Protein AF-A0A919DIA8-F1 (afdb_monomer_lite)

Organism: NCBI:txid2014920

Radius of gyration: 17.23 Å; chains: 1; bounding box: 38×31×48 Å

Secondary structure (DSSP, 8-state):
-PPP---HHHHHT--EE--HHHHHHHHHHHHHH---SSHHHHHHHHHHHHHHHHHHHH-HHHHHHHHHHS-SS---GGGSPPP-TT--HHHHHHHHHTS-HHHHHHHHHHHHTSPPPGGG--S-HHHHHHHHHHHHIIIIIGGGHHHHHHHHHHHHHHHHHHHHHH-TTTTT-S----PEE-

pLDDT: mean 87.2, std 16.84, range [36.25, 98.81]

Foldseek 3Di:
DDDDDDDQVNLVPKAWADDLLLVLVVLVVLLVVLDDPDPVSVVLSVVCNVVLVVVCVVPVLLVLLCVLQQAPVAGLQLSPDDDDHPDDNVRSLVSLQPPAQVSSLVSSCVSPVHHDPPSSPDRRSSVSSSVSSVVSSVPRAVVCPVVLVVVSVVLSVVLVVQCVVPNPVRNPPDDDDSTDID

Structure (mmCIF, N/CA/C/O backbone):
data_AF-A0A919DIA8-F1
#
_entry.id   AF-A0A919DIA8-F1
#
loop_
_atom_site.group_PDB
_atom_site.id
_atom_site.type_symbol
_atom_site.label_atom_id
_atom_site.label_alt_id
_atom_site.label_comp_id
_atom_site.label_asym_id
_atom_site.label_entity_id
_atom_site.label_seq_id
_atom_site.pdbx_PDB_ins_code
_atom_site.Cartn_x
_atom_site.Cartn_y
_atom_site.Cartn_z
_atom_site.occupancy
_atom_site.B_iso_or_equiv
_atom_site.auth_seq_id
_atom_site.auth_comp_id
_atom_site.auth_asym_id
_atom_site.auth_atom_id
_atom_site.pdbx_PDB_model_num
ATOM 1 N N . MET A 1 1 ? 16.734 -7.672 17.223 1.00 48.47 1 MET A N 1
ATOM 2 C CA . MET A 1 1 ? 15.844 -6.527 17.509 1.00 48.47 1 MET A CA 1
ATOM 3 C C . MET A 1 1 ? 16.693 -5.441 18.144 1.00 48.47 1 MET A C 1
ATOM 5 O O . MET A 1 1 ? 17.224 -5.675 19.221 1.00 48.47 1 MET A O 1
ATOM 9 N N . GLY A 1 2 ? 16.925 -4.334 17.435 1.00 57.22 2 GLY A N 1
ATOM 10 C CA . GLY A 1 2 ? 17.602 -3.164 18.001 1.00 57.22 2 GLY A CA 1
ATOM 11 C C . GLY A 1 2 ? 16.665 -2.423 18.954 1.00 57.22 2 GLY A C 1
ATOM 12 O O . GLY A 1 2 ? 15.452 -2.436 18.751 1.00 57.22 2 GLY A O 1
ATOM 13 N N . TRP A 1 3 ? 17.217 -1.819 20.002 1.00 56.34 3 TRP A N 1
ATOM 14 C CA . TRP A 1 3 ? 16.456 -0.982 20.925 1.00 56.34 3 TRP A CA 1
ATOM 15 C C . TRP A 1 3 ? 16.423 0.443 20.375 1.00 56.34 3 TRP A C 1
ATOM 17 O O . TRP A 1 3 ? 17.473 1.042 20.158 1.00 56.34 3 TRP A O 1
ATOM 27 N N . TRP A 1 4 ? 15.224 0.973 20.139 1.00 59.38 4 TRP A N 1
ATOM 28 C CA . TRP A 1 4 ? 15.026 2.368 19.753 1.00 59.38 4 TRP A CA 1
ATOM 29 C C . TRP A 1 4 ? 14.739 3.193 21.004 1.00 59.38 4 TRP A C 1
ATOM 31 O O . TRP A 1 4 ? 13.757 2.940 21.702 1.00 59.38 4 TRP A O 1
ATOM 41 N N . GLN A 1 5 ? 15.594 4.172 21.293 1.00 71.62 5 GLN A N 1
ATOM 42 C CA . GLN A 1 5 ? 15.358 5.141 22.359 1.00 71.62 5 GLN A CA 1
ATOM 43 C C . GLN A 1 5 ? 14.681 6.374 21.758 1.00 71.62 5 GLN A C 1
ATOM 45 O O . GLN A 1 5 ? 15.301 7.129 21.014 1.00 71.62 5 GLN A O 1
ATOM 50 N N . VAL A 1 6 ? 13.401 6.567 22.073 1.00 70.25 6 VAL A N 1
ATOM 51 C CA . VAL A 1 6 ? 12.619 7.736 21.651 1.00 70.25 6 VAL A CA 1
ATOM 52 C C . VAL A 1 6 ? 12.411 8.628 22.872 1.00 70.25 6 VAL A C 1
ATOM 54 O O . VAL A 1 6 ? 12.031 8.134 23.934 1.00 70.25 6 VAL A O 1
ATOM 57 N N . ASN A 1 7 ? 12.711 9.925 22.759 1.00 73.06 7 ASN A N 1
ATOM 58 C CA . ASN A 1 7 ? 12.554 10.845 23.885 1.00 73.06 7 ASN A CA 1
ATOM 59 C C . ASN A 1 7 ? 11.066 11.161 24.145 1.00 73.06 7 ASN A C 1
ATOM 61 O O . ASN A 1 7 ? 10.217 11.036 23.258 1.00 73.06 7 ASN A O 1
ATOM 65 N N . ALA A 1 8 ? 10.756 11.554 25.382 1.00 69.31 8 ALA A N 1
ATOM 66 C CA . ALA A 1 8 ? 9.384 11.811 25.814 1.00 69.31 8 ALA A CA 1
ATOM 67 C C . ALA A 1 8 ? 8.724 12.962 25.041 1.00 69.31 8 ALA A C 1
ATOM 69 O O . ALA A 1 8 ? 7.523 12.900 24.817 1.00 69.31 8 ALA A O 1
ATOM 70 N N . ASP A 1 9 ? 9.491 13.956 24.588 1.00 68.44 9 ASP A N 1
ATOM 71 C CA . ASP A 1 9 ? 8.974 15.103 23.830 1.00 68.44 9 ASP A CA 1
ATOM 72 C C . ASP A 1 9 ? 8.587 14.731 22.392 1.00 68.44 9 ASP A C 1
ATOM 74 O O . ASP A 1 9 ? 7.574 15.194 21.874 1.00 68.44 9 ASP A O 1
ATOM 78 N N . THR A 1 10 ? 9.357 13.841 21.759 1.00 71.31 10 THR A N 1
ATOM 79 C CA . THR A 1 10 ? 9.050 13.257 20.444 1.00 71.31 10 THR A CA 1
ATOM 80 C C . THR A 1 10 ? 7.747 12.491 20.539 1.00 71.31 10 THR A C 1
ATOM 82 O O . THR A 1 10 ? 6.851 12.713 19.734 1.00 71.31 10 THR A O 1
ATOM 85 N N . LEU A 1 11 ? 7.618 11.668 21.582 1.00 67.00 11 LEU A N 1
ATOM 86 C CA . LEU A 1 11 ? 6.381 10.965 21.874 1.00 67.00 11 LEU A CA 1
ATOM 87 C C . LEU A 1 11 ? 5.245 11.948 22.215 1.00 67.00 11 LEU A C 1
ATOM 89 O O . LEU A 1 11 ? 4.148 11.819 21.704 1.00 67.00 11 LEU A O 1
ATOM 93 N N . ALA A 1 12 ? 5.465 12.991 23.013 1.00 65.94 12 ALA A N 1
ATOM 94 C CA . ALA A 1 12 ? 4.426 13.975 23.335 1.00 65.94 12 ALA A CA 1
ATOM 95 C C . ALA A 1 12 ? 3.929 14.757 22.102 1.00 65.94 12 ALA A C 1
ATOM 97 O O . ALA A 1 12 ? 2.777 15.188 22.070 1.00 65.94 12 ALA A O 1
ATOM 98 N N . GLY A 1 13 ? 4.775 14.922 21.081 1.00 67.00 13 GLY A N 1
ATOM 99 C CA . GLY A 1 13 ? 4.412 15.511 19.790 1.00 67.00 13 GLY A CA 1
ATOM 100 C C . GLY A 1 13 ? 3.696 14.552 18.828 1.00 67.00 13 GLY A C 1
ATOM 101 O O . GLY A 1 13 ? 3.159 15.008 17.809 1.00 67.00 13 GLY A O 1
ATOM 102 N N . SER A 1 14 ? 3.677 13.255 19.142 1.00 72.00 14 SER A N 1
ATOM 103 C CA . SER A 1 14 ? 3.082 12.197 18.332 1.00 72.00 14 SER A CA 1
ATOM 104 C C . SER A 1 14 ? 1.564 12.278 18.270 1.00 72.00 14 SER A C 1
ATOM 106 O O . SER A 1 14 ? 0.886 12.666 19.222 1.00 72.00 14 SER A O 1
ATOM 108 N N . ARG A 1 15 ? 1.004 11.865 17.132 1.00 77.06 15 ARG A N 1
ATOM 109 C CA . ARG A 1 15 ? -0.447 11.826 16.904 1.00 77.06 15 ARG A CA 1
ATOM 110 C C . ARG A 1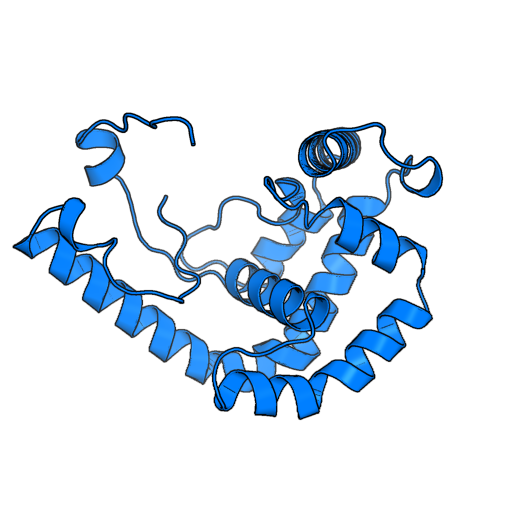 15 ? -0.810 10.554 16.162 1.00 77.06 15 ARG A C 1
ATOM 112 O O . ARG A 1 15 ? -0.075 10.133 15.270 1.00 77.06 15 ARG A O 1
ATOM 119 N N . PHE A 1 16 ? -1.957 9.979 16.501 1.00 81.81 16 PHE A N 1
ATOM 120 C CA . PHE A 1 16 ? -2.557 8.929 15.690 1.00 81.81 16 PHE A CA 1
ATOM 121 C C . PHE A 1 16 ? -3.448 9.569 14.633 1.00 81.81 16 PHE A C 1
ATOM 123 O O . PHE A 1 16 ? -4.321 10.372 14.956 1.00 81.81 16 PHE A O 1
ATOM 130 N N . ILE A 1 17 ? -3.224 9.206 13.374 1.00 88.06 17 ILE A N 1
ATOM 131 C CA . ILE A 1 17 ? -4.004 9.700 12.240 1.00 88.06 17 ILE A CA 1
ATOM 132 C C . ILE A 1 17 ? -4.579 8.527 11.455 1.00 88.06 17 ILE A C 1
ATOM 134 O O . ILE A 1 17 ? -3.931 7.492 11.287 1.00 88.06 17 ILE A O 1
ATOM 138 N N . VAL A 1 18 ? -5.804 8.702 10.968 1.00 92.00 18 VAL A N 1
ATOM 139 C CA . VAL A 1 18 ? -6.440 7.757 10.051 1.00 92.00 18 VAL A CA 1
ATOM 140 C C . VAL A 1 18 ? -6.005 8.107 8.633 1.00 92.00 18 VAL A C 1
ATOM 142 O O . VAL A 1 18 ? -6.191 9.239 8.195 1.00 92.00 18 VAL A O 1
ATOM 145 N N . SER A 1 19 ? -5.429 7.137 7.925 1.00 95.56 19 SER A N 1
ATOM 146 C CA . SER A 1 19 ? -4.947 7.299 6.551 1.00 95.56 19 SER A CA 1
ATOM 147 C C . SER A 1 19 ? -5.616 6.273 5.633 1.00 95.56 19 SER A C 1
ATOM 149 O O . SER A 1 19 ? -5.443 5.065 5.848 1.00 95.56 19 SER A O 1
ATOM 151 N N . PRO A 1 20 ? -6.370 6.719 4.609 1.00 97.19 20 PRO A N 1
ATOM 152 C CA . PRO A 1 20 ? -6.918 5.833 3.587 1.00 97.19 20 PRO A CA 1
ATOM 153 C C . PRO A 1 20 ? -5.842 4.999 2.881 1.00 97.19 20 PRO A C 1
ATOM 155 O O . PRO A 1 20 ? -6.052 3.812 2.624 1.00 97.19 20 PRO A O 1
ATOM 158 N N . LEU A 1 21 ? -4.672 5.581 2.593 1.00 98.12 21 LEU A N 1
ATOM 159 C CA . LEU A 1 21 ? -3.566 4.873 1.953 1.00 98.12 21 LEU A CA 1
ATOM 160 C C . LEU A 1 21 ? -2.947 3.828 2.881 1.00 98.12 21 LEU A C 1
ATOM 162 O O . LEU A 1 21 ? -2.671 2.721 2.426 1.00 98.12 21 LEU A O 1
ATOM 166 N N . ALA A 1 22 ? -2.756 4.138 4.166 1.00 96.62 22 ALA A N 1
ATOM 167 C CA . ALA A 1 22 ? -2.227 3.169 5.126 1.00 96.62 22 ALA A CA 1
ATOM 168 C C . ALA A 1 22 ? -3.161 1.957 5.268 1.00 96.62 22 ALA A C 1
ATOM 170 O O . ALA A 1 22 ? -2.700 0.814 5.242 1.00 96.62 22 ALA A O 1
ATOM 171 N N . GLU A 1 23 ? -4.476 2.192 5.335 1.00 97.19 23 GLU A N 1
ATOM 172 C CA . GLU A 1 23 ? -5.462 1.109 5.347 1.00 97.19 23 GLU A CA 1
ATOM 173 C C . GLU A 1 23 ? -5.435 0.319 4.029 1.00 97.19 23 GLU A C 1
ATOM 175 O O . GLU A 1 23 ? -5.419 -0.913 4.042 1.00 97.19 23 GLU A O 1
ATOM 180 N N . THR A 1 24 ? -5.351 0.998 2.884 1.00 98.50 24 THR A N 1
ATOM 181 C CA . THR A 1 24 ? -5.214 0.355 1.564 1.00 98.50 24 THR A CA 1
ATOM 182 C C . THR A 1 24 ? -3.988 -0.541 1.492 1.00 98.50 24 THR A C 1
ATOM 184 O O . THR A 1 24 ? -4.075 -1.701 1.091 1.00 98.50 24 THR A O 1
ATOM 187 N N . PHE A 1 25 ? -2.845 -0.031 1.933 1.00 97.94 25 PHE A N 1
ATOM 188 C CA . PHE A 1 25 ? -1.587 -0.755 1.925 1.00 97.94 25 PHE A CA 1
ATOM 189 C C . PHE A 1 25 ? -1.626 -1.992 2.835 1.00 97.94 25 PHE A C 1
ATOM 191 O O . PHE A 1 25 ? -1.105 -3.054 2.488 1.00 97.94 25 PHE A O 1
ATOM 198 N N . ALA A 1 26 ? -2.290 -1.905 3.984 1.00 95.56 26 ALA A N 1
ATOM 199 C CA . ALA A 1 26 ? -2.469 -3.061 4.848 1.00 95.56 26 ALA A CA 1
ATOM 200 C C . ALA A 1 26 ? -3.395 -4.130 4.248 1.00 95.56 26 ALA A C 1
ATOM 202 O O . ALA A 1 26 ? -3.106 -5.322 4.368 1.00 95.56 26 ALA A O 1
ATOM 203 N N . ASN A 1 27 ? -4.459 -3.727 3.547 1.00 97.25 27 ASN A N 1
ATOM 204 C CA . ASN A 1 27 ? -5.313 -4.660 2.808 1.00 97.25 27 ASN A CA 1
ATOM 205 C C . ASN A 1 27 ? -4.551 -5.287 1.620 1.00 97.25 27 ASN A C 1
ATOM 207 O O . ASN A 1 27 ? -4.664 -6.493 1.403 1.00 97.25 27 ASN A O 1
ATOM 211 N N . LEU A 1 28 ? -3.675 -4.537 0.933 1.00 97.69 28 LEU A N 1
ATOM 212 C CA . LEU A 1 28 ? -2.733 -5.088 -0.054 1.00 97.69 28 LEU A CA 1
ATOM 213 C C . LEU A 1 28 ? -1.830 -6.165 0.571 1.00 97.69 28 LEU A C 1
ATOM 215 O O . LEU A 1 28 ? -1.672 -7.243 -0.003 1.00 97.69 28 LEU A O 1
ATOM 219 N N . LYS A 1 29 ? -1.264 -5.915 1.760 1.00 96.06 29 LYS A N 1
ATOM 220 C CA . LYS A 1 29 ? -0.457 -6.914 2.483 1.00 96.06 29 LYS A CA 1
ATOM 221 C C . LYS A 1 29 ? -1.255 -8.172 2.814 1.00 96.06 29 LYS A C 1
ATOM 223 O O . LYS A 1 29 ? -0.739 -9.271 2.625 1.00 96.06 29 LYS A O 1
A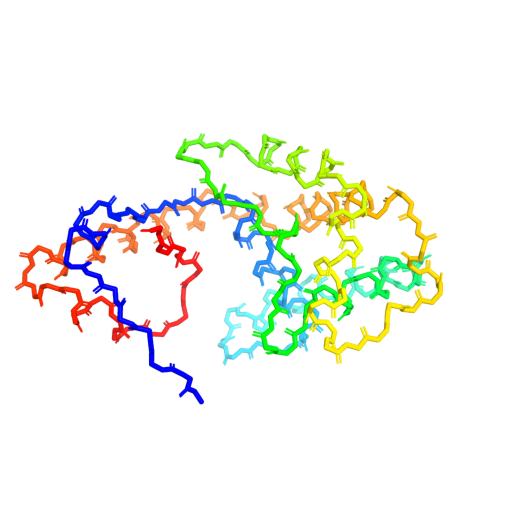TOM 228 N N . LEU A 1 30 ? -2.493 -8.021 3.283 1.00 96.31 30 LEU A N 1
ATOM 229 C CA . LEU A 1 30 ? -3.374 -9.147 3.593 1.00 96.31 30 LEU A CA 1
ATOM 230 C C . LEU A 1 30 ? -3.699 -9.969 2.337 1.00 96.31 30 LEU A C 1
ATOM 232 O O . LEU A 1 30 ? -3.560 -11.192 2.359 1.00 96.31 30 LEU A O 1
ATOM 236 N N . LEU A 1 31 ? -4.051 -9.314 1.225 1.00 97.31 31 LEU A N 1
ATOM 237 C CA . LEU A 1 31 ? -4.270 -9.966 -0.073 1.00 97.31 31 LEU A CA 1
ATOM 238 C C . LEU A 1 31 ? -3.023 -10.708 -0.554 1.00 97.31 31 LEU A C 1
ATOM 240 O O . LEU A 1 31 ? -3.114 -11.827 -1.054 1.00 97.31 31 LEU A O 1
ATOM 244 N N . HIS A 1 32 ? -1.850 -10.096 -0.389 1.00 94.88 32 HIS A N 1
ATOM 245 C CA . HIS A 1 32 ? -0.585 -10.695 -0.793 1.00 94.88 32 HIS A CA 1
ATOM 246 C C . HIS A 1 32 ? -0.206 -11.908 0.067 1.00 94.88 32 HIS A C 1
ATOM 248 O O . HIS A 1 32 ? 0.261 -12.910 -0.471 1.00 94.88 32 HIS A O 1
ATOM 254 N N . ALA A 1 33 ? -0.435 -11.842 1.382 1.00 93.94 33 ALA A N 1
ATOM 255 C CA . ALA A 1 33 ? -0.257 -12.978 2.283 1.00 93.94 33 ALA A CA 1
ATOM 256 C C . ALA A 1 33 ? -1.265 -14.101 1.984 1.00 93.94 33 ALA A C 1
ATOM 258 O O . ALA A 1 33 ? -0.927 -15.280 2.057 1.00 93.94 33 ALA A O 1
ATOM 259 N N . GLY A 1 34 ? -2.501 -13.739 1.623 1.00 95.44 34 GLY A N 1
ATOM 260 C CA . GLY A 1 34 ? -3.562 -14.673 1.248 1.00 95.44 34 GLY A CA 1
ATOM 261 C C . GLY A 1 34 ? -4.115 -15.501 2.411 1.00 95.44 34 GLY A C 1
ATOM 262 O O . GLY A 1 34 ? -4.856 -16.453 2.177 1.00 95.44 34 GLY A O 1
ATOM 263 N N . THR A 1 35 ? -3.764 -15.161 3.652 1.00 94.50 35 THR A N 1
ATOM 264 C CA . THR A 1 35 ? -4.172 -15.885 4.862 1.00 94.50 35 THR A CA 1
ATOM 265 C C . THR A 1 35 ? -4.695 -14.914 5.914 1.00 94.50 35 THR A C 1
ATOM 267 O O . THR A 1 35 ? -3.971 -14.012 6.328 1.00 94.50 35 THR A O 1
ATOM 270 N N . GLY A 1 36 ? -5.937 -15.120 6.359 1.00 91.12 36 GLY A N 1
ATOM 271 C CA . GLY A 1 36 ? -6.586 -14.318 7.398 1.00 91.12 36 GLY A CA 1
ATOM 272 C C . GLY A 1 36 ? -6.532 -14.994 8.766 1.00 91.12 36 GLY A C 1
ATOM 273 O O . GLY A 1 36 ? -6.860 -16.178 8.897 1.00 91.12 36 GLY A O 1
ATOM 274 N N . SER A 1 37 ? -6.174 -14.235 9.795 1.00 89.12 37 SER A N 1
ATOM 275 C CA . SER A 1 37 ? -6.045 -14.705 11.177 1.00 89.12 37 SER A CA 1
ATOM 276 C C . SER A 1 37 ? -7.412 -14.870 11.844 1.00 89.12 37 SER A C 1
ATOM 278 O O . SER A 1 37 ? -7.656 -15.850 12.552 1.00 89.12 37 SER A O 1
ATOM 280 N N . HIS A 1 38 ? -8.355 -13.965 11.568 1.00 89.81 38 HIS A N 1
ATOM 281 C CA . HIS A 1 38 ? -9.697 -13.992 12.160 1.00 89.81 38 HIS A CA 1
ATOM 282 C C . HIS A 1 38 ? -10.811 -14.230 11.119 1.00 89.81 38 HIS A C 1
ATOM 284 O O . HIS A 1 38 ? -10.587 -14.056 9.919 1.00 89.81 38 HIS A O 1
ATOM 290 N N . PRO A 1 39 ? -12.030 -14.643 11.537 1.00 93.12 39 PRO A N 1
ATOM 291 C CA . PRO A 1 39 ? -13.113 -14.992 10.608 1.00 93.12 39 PRO A CA 1
ATOM 292 C C . PRO A 1 39 ? -13.444 -13.895 9.588 1.00 93.12 39 PRO A C 1
ATOM 294 O O . PRO A 1 39 ? -13.634 -14.194 8.415 1.00 93.12 39 PRO A O 1
ATOM 297 N N . GLY A 1 40 ? -13.451 -12.630 10.023 1.00 91.69 40 GLY A N 1
ATOM 298 C CA . GLY A 1 40 ? -13.681 -11.478 9.143 1.00 91.69 40 GLY A CA 1
ATOM 299 C C . GLY A 1 40 ? -12.647 -11.335 8.019 1.00 91.69 40 GLY A C 1
ATOM 300 O O . GLY A 1 40 ? -13.036 -11.148 6.873 1.00 91.69 40 GLY A O 1
ATOM 301 N N . GLU A 1 41 ? -11.350 -11.486 8.313 1.00 94.12 41 GLU A N 1
ATOM 302 C CA . GLU A 1 41 ? -10.299 -11.473 7.283 1.00 94.12 41 GLU A CA 1
ATOM 303 C C . GLU A 1 41 ? -10.445 -12.644 6.314 1.00 94.12 41 GLU A C 1
ATOM 305 O O . GLU A 1 41 ? -10.248 -12.472 5.117 1.00 94.12 41 GLU A O 1
ATOM 310 N N . ARG A 1 42 ? -10.807 -13.836 6.807 1.00 96.56 42 ARG A N 1
ATOM 311 C CA . ARG A 1 42 ? -11.015 -15.007 5.941 1.00 96.56 42 ARG A CA 1
ATOM 312 C C . ARG A 1 42 ? -12.189 -14.818 4.986 1.00 96.56 42 ARG A C 1
ATOM 314 O O . ARG A 1 42 ? -12.056 -15.168 3.820 1.00 96.56 42 ARG A O 1
ATOM 321 N N . ALA A 1 43 ? -13.299 -14.259 5.466 1.00 96.44 43 ALA A N 1
ATOM 322 C CA . ALA A 1 43 ? -14.449 -13.937 4.624 1.00 96.44 43 ALA A CA 1
ATOM 323 C C . ALA A 1 43 ? -14.086 -12.875 3.575 1.00 96.44 43 ALA A C 1
ATOM 325 O O . ALA A 1 43 ? -14.268 -13.099 2.387 1.00 96.44 43 ALA A O 1
ATOM 326 N N . TRP A 1 44 ? -13.455 -11.778 4.000 1.00 96.62 44 TRP A N 1
ATOM 327 C CA . TRP A 1 44 ? -13.012 -10.719 3.090 1.00 96.62 44 TRP A CA 1
ATOM 328 C C . TRP A 1 44 ? -12.006 -11.225 2.039 1.00 96.62 44 TRP A C 1
ATOM 330 O O . TRP A 1 44 ? -12.090 -10.874 0.865 1.00 96.62 44 TRP A O 1
ATOM 340 N N . LEU A 1 45 ? -11.076 -12.106 2.422 1.00 98.19 45 LEU A N 1
ATOM 341 C CA . LEU A 1 45 ? -10.168 -12.753 1.474 1.00 98.19 45 LEU A CA 1
ATOM 342 C C . LEU A 1 45 ? -10.913 -13.661 0.493 1.00 98.19 45 LEU A C 1
ATOM 344 O O . LEU A 1 45 ? -10.554 -13.679 -0.680 1.00 98.19 45 LEU A O 1
ATOM 348 N N . ALA A 1 46 ? -11.927 -14.406 0.938 1.00 97.62 46 ALA A N 1
ATOM 349 C CA . ALA A 1 46 ? -12.723 -15.237 0.038 1.00 97.62 46 ALA A CA 1
ATOM 350 C C . ALA A 1 46 ? -13.382 -14.398 -1.071 1.00 97.62 46 ALA A C 1
ATOM 352 O O . ALA A 1 46 ? -13.393 -14.830 -2.223 1.00 97.62 46 ALA A O 1
ATOM 353 N N . ASP A 1 47 ? -13.826 -13.184 -0.739 1.00 97.81 47 ASP A N 1
ATOM 354 C CA . ASP A 1 47 ? -14.495 -12.277 -1.674 1.00 97.81 47 ASP A CA 1
ATOM 355 C C . ASP A 1 47 ? -13.519 -11.607 -2.664 1.00 97.81 47 ASP A C 1
ATOM 357 O O . ASP A 1 47 ? -13.815 -11.505 -3.854 1.00 97.81 47 ASP A O 1
ATOM 361 N N . HIS A 1 48 ? -12.334 -11.174 -2.212 1.00 98.25 48 HIS A N 1
ATOM 362 C CA . HIS A 1 48 ? -11.447 -10.313 -3.020 1.00 98.25 48 HIS A CA 1
ATOM 363 C C . HIS A 1 48 ? -10.190 -10.999 -3.581 1.00 98.25 48 HIS A C 1
ATOM 365 O O . HIS A 1 48 ? -9.626 -10.553 -4.588 1.00 98.25 48 HIS A O 1
ATOM 371 N N . LEU A 1 49 ? -9.719 -12.085 -2.960 1.00 97.88 49 LEU A N 1
ATOM 372 C CA . LEU A 1 49 ? -8.459 -12.736 -3.335 1.00 97.88 49 LEU A CA 1
ATOM 373 C C . LEU A 1 49 ? -8.450 -13.302 -4.769 1.00 97.88 49 LEU A C 1
ATOM 375 O O . LEU A 1 49 ? -7.407 -13.180 -5.421 1.00 97.88 49 LEU A O 1
ATOM 379 N N . PRO A 1 50 ? -9.543 -13.895 -5.302 1.00 98.25 50 PRO A N 1
ATOM 380 C CA . PRO A 1 50 ? -9.561 -14.380 -6.682 1.00 98.25 50 PRO A CA 1
ATOM 381 C C . PRO A 1 50 ? -9.316 -13.267 -7.710 1.00 98.25 50 PRO A C 1
ATOM 383 O O . PRO A 1 50 ? -8.468 -13.429 -8.589 1.00 98.25 50 PRO A O 1
ATOM 386 N N . ALA A 1 51 ? -9.995 -12.123 -7.568 1.00 97.75 51 ALA A N 1
ATOM 387 C CA . ALA A 1 51 ? -9.848 -10.984 -8.473 1.00 97.75 51 ALA A CA 1
ATOM 388 C C . ALA A 1 51 ? -8.438 -10.382 -8.395 1.00 97.75 51 ALA A C 1
ATOM 390 O O . ALA A 1 51 ? -7.774 -10.226 -9.417 1.00 97.75 51 ALA A O 1
ATOM 391 N N . TYR A 1 52 ? -7.928 -10.154 -7.179 1.00 97.75 52 TYR A N 1
ATOM 392 C CA . TYR A 1 52 ? -6.564 -9.657 -6.967 1.00 97.75 52 TYR A CA 1
ATOM 393 C C . TYR A 1 52 ? -5.490 -10.569 -7.581 1.00 97.75 52 TYR A C 1
ATOM 395 O O . TYR A 1 52 ? -4.548 -10.091 -8.213 1.00 97.75 52 TYR A O 1
ATOM 403 N N . ARG A 1 53 ? -5.629 -11.895 -7.445 1.00 97.25 53 ARG A N 1
ATOM 404 C CA . ARG A 1 53 ? -4.713 -12.849 -8.092 1.00 97.25 53 ARG A CA 1
ATOM 405 C C . ARG A 1 53 ? -4.809 -12.796 -9.615 1.00 97.25 53 ARG A C 1
ATOM 407 O O . ARG A 1 53 ? -3.783 -12.928 -10.276 1.00 97.25 53 ARG A O 1
ATOM 414 N N . GLY A 1 54 ? -6.011 -12.594 -10.153 1.00 97.12 54 GLY A N 1
ATOM 415 C CA . GLY A 1 54 ? -6.233 -12.376 -11.581 1.00 97.12 54 GLY A CA 1
ATOM 416 C C . GLY A 1 54 ? -5.499 -11.138 -12.100 1.00 97.12 54 GLY A C 1
ATOM 417 O O . GLY A 1 54 ? -4.802 -11.235 -13.106 1.00 97.12 54 GLY A O 1
ATOM 418 N N . GLU A 1 55 ? -5.585 -10.013 -11.388 1.00 95.00 55 GLU A N 1
ATOM 419 C CA . GLU A 1 55 ? -4.845 -8.790 -11.732 1.00 95.00 55 GLU A CA 1
ATOM 420 C C . GLU A 1 55 ? -3.328 -9.002 -11.714 1.00 95.00 55 GLU A C 1
ATOM 422 O O . GLU A 1 55 ? -2.643 -8.710 -12.693 1.00 95.00 55 GLU A O 1
ATOM 427 N N . LEU A 1 56 ? -2.792 -9.600 -10.647 1.00 94.25 56 LEU A N 1
ATOM 428 C CA . LEU A 1 56 ? -1.356 -9.879 -10.552 1.00 94.25 56 LEU A CA 1
ATOM 429 C C . LEU A 1 56 ? -0.857 -10.846 -11.638 1.00 94.25 56 LEU A C 1
ATOM 431 O O . LEU A 1 56 ? 0.256 -10.693 -12.140 1.00 94.25 56 LEU A O 1
ATOM 435 N N . ALA A 1 57 ? -1.676 -11.819 -12.044 1.00 95.88 57 ALA A N 1
ATOM 436 C CA . ALA A 1 57 ? -1.325 -12.737 -13.125 1.00 95.88 57 ALA A CA 1
ATOM 437 C C . ALA A 1 57 ? -1.213 -12.039 -14.494 1.00 95.88 57 ALA A C 1
ATOM 439 O O . ALA A 1 57 ? -0.461 -12.506 -15.349 1.00 95.88 57 ALA A O 1
ATOM 440 N N . ARG A 1 58 ? -1.931 -10.926 -14.704 1.00 95.56 58 ARG A N 1
ATOM 441 C CA . ARG A 1 58 ? -1.874 -10.127 -15.941 1.00 95.56 58 ARG A CA 1
ATOM 442 C C . ARG A 1 58 ? -0.659 -9.204 -15.995 1.00 95.56 58 ARG A C 1
ATOM 444 O O . ARG A 1 58 ? -0.200 -8.889 -17.089 1.00 95.56 58 ARG A O 1
ATOM 451 N N . ASP A 1 59 ? -0.122 -8.809 -14.840 1.00 95.06 59 ASP A N 1
ATOM 452 C CA . ASP A 1 59 ? 1.061 -7.951 -14.742 1.00 95.06 59 ASP A CA 1
ATOM 453 C C . ASP A 1 59 ? 2.149 -8.564 -13.831 1.00 95.06 59 ASP A C 1
ATOM 455 O O . ASP A 1 59 ? 2.248 -8.262 -12.630 1.00 95.06 59 ASP A O 1
ATOM 459 N N . PRO A 1 60 ? 3.028 -9.412 -14.403 1.00 95.69 60 PRO A N 1
ATOM 460 C CA . PRO A 1 60 ? 4.158 -9.987 -13.677 1.00 95.69 60 PRO A CA 1
ATOM 461 C C . PRO A 1 60 ? 5.137 -8.940 -13.126 1.00 95.69 60 PRO A C 1
ATOM 463 O O . PRO A 1 60 ? 5.784 -9.189 -12.107 1.00 95.69 60 PRO A O 1
ATOM 466 N N . LEU A 1 61 ? 5.253 -7.771 -13.770 1.00 97.31 61 LEU A N 1
ATOM 467 C CA . LEU A 1 61 ? 6.153 -6.706 -13.328 1.00 97.31 61 LEU A CA 1
ATOM 468 C C . LEU A 1 61 ? 5.618 -6.043 -12.057 1.00 97.31 61 LEU A C 1
ATOM 470 O O . LEU A 1 61 ? 6.368 -5.870 -11.097 1.00 97.31 61 LEU A O 1
ATOM 474 N N . THR A 1 62 ? 4.323 -5.733 -12.016 1.00 96.06 62 THR A N 1
ATOM 475 C CA . THR A 1 62 ? 3.667 -5.213 -10.807 1.00 96.06 62 THR A CA 1
ATOM 476 C C . THR A 1 62 ? 3.684 -6.249 -9.681 1.00 96.06 62 THR A C 1
ATOM 478 O O . THR A 1 62 ? 3.967 -5.909 -8.532 1.00 96.06 62 THR A O 1
ATOM 481 N N . THR A 1 63 ? 3.512 -7.536 -9.997 1.00 96.31 63 THR A N 1
ATOM 482 C CA . THR A 1 63 ? 3.688 -8.620 -9.015 1.00 96.31 63 THR A CA 1
ATOM 483 C C . THR A 1 63 ? 5.092 -8.632 -8.408 1.00 96.31 63 THR A C 1
ATOM 485 O O . THR A 1 63 ? 5.241 -8.759 -7.188 1.00 96.31 63 THR A O 1
ATOM 488 N N . LEU A 1 64 ? 6.127 -8.494 -9.243 1.00 97.31 64 LEU A N 1
ATOM 489 C CA . LEU A 1 64 ? 7.514 -8.421 -8.790 1.00 97.31 64 LEU A CA 1
ATOM 490 C C . LEU A 1 64 ? 7.752 -7.176 -7.926 1.00 97.31 64 LEU A C 1
ATOM 492 O O . LEU A 1 64 ? 8.326 -7.296 -6.848 1.00 97.31 64 LEU A O 1
ATOM 496 N N . LEU A 1 65 ? 7.255 -6.014 -8.357 1.00 97.50 65 LEU A N 1
ATOM 497 C CA . LEU A 1 65 ? 7.349 -4.753 -7.620 1.00 97.50 65 LEU A CA 1
ATOM 498 C C . LEU A 1 65 ? 6.778 -4.878 -6.202 1.00 97.50 65 LEU A C 1
ATOM 500 O O . LEU A 1 65 ? 7.450 -4.514 -5.237 1.00 97.50 65 LEU A O 1
ATOM 504 N N . VAL A 1 66 ? 5.573 -5.439 -6.061 1.00 95.31 66 VAL A N 1
ATOM 505 C CA . VAL A 1 66 ? 4.930 -5.641 -4.751 1.00 95.31 66 VAL A CA 1
ATOM 506 C C . VAL A 1 66 ? 5.757 -6.572 -3.878 1.00 95.31 66 VAL A C 1
ATOM 508 O O . VAL A 1 66 ? 6.035 -6.244 -2.729 1.00 95.31 66 VAL A O 1
ATOM 511 N N . ARG A 1 67 ? 6.203 -7.715 -4.413 1.00 94.75 67 ARG A N 1
ATOM 512 C CA . ARG A 1 67 ? 7.047 -8.658 -3.659 1.00 94.75 67 ARG A CA 1
ATOM 513 C C . ARG A 1 67 ? 8.345 -8.016 -3.184 1.00 94.75 67 ARG A C 1
ATOM 515 O O . ARG A 1 67 ? 8.775 -8.285 -2.067 1.00 94.75 67 ARG A O 1
ATOM 522 N N . SER A 1 68 ? 8.952 -7.173 -4.016 1.00 96.12 68 SER A N 1
ATOM 523 C CA . SER A 1 68 ? 10.173 -6.446 -3.675 1.00 96.12 68 SER A CA 1
ATOM 524 C C . SER A 1 68 ? 9.944 -5.315 -2.673 1.00 96.12 68 SER A C 1
ATOM 526 O O . SER A 1 68 ? 10.856 -5.004 -1.919 1.00 96.12 68 SER A O 1
ATOM 528 N N . GLY A 1 69 ? 8.757 -4.706 -2.656 1.00 95.81 69 GLY A N 1
ATOM 529 C CA . GLY A 1 69 ? 8.413 -3.621 -1.735 1.00 95.81 69 GLY A CA 1
ATOM 530 C C . GLY A 1 69 ? 7.824 -4.069 -0.397 1.00 95.81 69 GLY A C 1
ATOM 531 O O . GLY A 1 69 ? 7.875 -3.310 0.569 1.00 95.81 69 GLY A O 1
ATOM 532 N N . LEU A 1 70 ? 7.292 -5.292 -0.314 1.00 94.19 70 LEU A N 1
ATOM 533 C CA . LEU A 1 70 ? 6.786 -5.918 0.913 1.00 94.19 70 LEU A CA 1
ATOM 534 C C . LEU A 1 70 ? 7.870 -6.740 1.632 1.00 94.19 70 LEU A C 1
ATOM 536 O O . LEU A 1 70 ? 7.606 -7.849 2.103 1.00 94.19 70 LEU A O 1
ATOM 540 N N . GLY A 1 71 ? 9.098 -6.219 1.695 1.00 84.81 71 GLY A N 1
ATOM 541 C CA . GLY A 1 71 ? 10.222 -6.889 2.342 1.00 84.81 71 GLY A CA 1
ATOM 542 C C . GLY A 1 71 ? 9.900 -7.369 3.761 1.00 84.81 71 GLY A C 1
ATOM 543 O O . GLY A 1 71 ? 9.125 -6.755 4.496 1.00 84.81 71 GLY A O 1
ATOM 544 N N . LYS A 1 72 ? 10.512 -8.491 4.161 1.00 79.94 72 LYS A N 1
ATOM 545 C CA . LYS A 1 72 ? 10.221 -9.164 5.443 1.00 79.94 72 LYS A CA 1
ATOM 546 C C . LYS A 1 72 ? 10.483 -8.280 6.663 1.00 79.94 72 LYS A C 1
ATOM 548 O O . LYS A 1 72 ? 9.776 -8.392 7.658 1.00 79.94 72 LYS A O 1
ATOM 553 N N . GLU A 1 73 ? 11.520 -7.449 6.589 1.00 83.19 73 GLU A N 1
ATOM 554 C CA . GLU A 1 73 ? 11.971 -6.614 7.708 1.00 83.19 73 GLU A CA 1
ATOM 555 C C . GLU A 1 73 ? 11.741 -5.119 7.480 1.00 83.19 73 GLU A C 1
ATOM 557 O O . GLU A 1 73 ? 11.664 -4.368 8.448 1.00 83.19 73 GLU A O 1
ATOM 562 N N . TRP A 1 74 ? 11.634 -4.682 6.224 1.00 91.00 74 TRP A N 1
ATOM 563 C CA . TRP A 1 74 ? 11.426 -3.282 5.876 1.00 91.00 74 TRP A CA 1
ATOM 564 C C . TRP A 1 74 ? 10.546 -3.172 4.636 1.00 91.00 74 TRP A C 1
ATOM 566 O O . TRP A 1 74 ? 10.767 -3.884 3.656 1.00 91.00 74 TRP A O 1
ATOM 576 N N . ILE A 1 75 ? 9.560 -2.283 4.676 1.00 95.81 75 ILE A N 1
ATOM 577 C CA . ILE A 1 75 ? 8.714 -1.947 3.527 1.00 95.81 75 ILE A CA 1
ATOM 578 C C . ILE A 1 75 ? 9.416 -0.855 2.727 1.00 95.81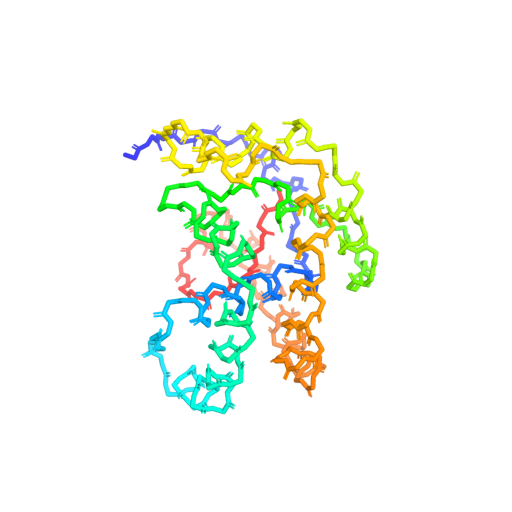 75 ILE A C 1
ATOM 580 O O . ILE A 1 75 ? 10.009 0.039 3.312 1.00 95.81 75 ILE A O 1
ATOM 584 N N . ALA A 1 76 ? 9.356 -0.892 1.399 1.00 97.00 76 ALA A N 1
ATOM 585 C CA . ALA A 1 76 ? 9.904 0.201 0.605 1.00 97.00 76 ALA A CA 1
ATOM 586 C C . ALA A 1 76 ? 9.140 1.514 0.880 1.00 97.00 76 ALA A C 1
ATOM 588 O O . ALA A 1 76 ? 7.970 1.635 0.524 1.00 97.00 76 ALA A O 1
ATOM 589 N N . ASP A 1 77 ? 9.817 2.506 1.463 1.00 96.81 77 ASP A N 1
ATOM 590 C CA . ASP A 1 77 ? 9.202 3.715 2.042 1.00 96.81 77 ASP A CA 1
ATOM 591 C C . ASP A 1 77 ? 8.309 4.508 1.081 1.00 96.81 77 ASP A C 1
ATOM 593 O O . ASP A 1 77 ? 7.329 5.121 1.502 1.00 96.81 77 ASP A O 1
ATOM 597 N N . PHE A 1 78 ? 8.600 4.476 -0.225 1.00 97.62 78 PHE A N 1
ATOM 598 C CA . PHE A 1 78 ? 7.780 5.185 -1.215 1.00 97.62 78 PHE A CA 1
ATOM 599 C C . PHE A 1 78 ? 6.351 4.622 -1.322 1.00 97.62 78 PHE A C 1
ATOM 601 O O . PHE A 1 78 ? 5.462 5.336 -1.775 1.00 97.62 78 PHE A O 1
ATOM 608 N N . LEU A 1 79 ? 6.124 3.370 -0.899 1.00 97.56 79 LEU A N 1
ATOM 609 C CA . LEU A 1 79 ? 4.799 2.743 -0.843 1.00 97.56 79 LEU A CA 1
ATOM 610 C C . LEU A 1 79 ? 3.975 3.218 0.357 1.00 97.56 79 LEU A C 1
ATOM 612 O O . LEU A 1 79 ? 2.749 3.138 0.334 1.00 97.56 79 LEU A O 1
ATOM 616 N N . THR A 1 80 ? 4.645 3.696 1.405 1.00 95.62 80 THR A N 1
ATOM 617 C CA . THR A 1 80 ? 4.035 4.106 2.673 1.00 95.62 80 THR A CA 1
ATOM 618 C C . THR A 1 80 ? 4.516 5.501 3.069 1.00 95.62 80 THR A C 1
ATOM 620 O O . THR A 1 80 ? 5.145 5.669 4.119 1.00 95.62 80 THR A O 1
ATOM 623 N N . PRO A 1 81 ? 4.264 6.524 2.234 1.00 95.00 81 PRO A N 1
ATOM 624 C CA . PRO A 1 81 ? 4.705 7.874 2.531 1.00 95.00 81 PRO A CA 1
ATOM 625 C C . PRO A 1 81 ? 4.003 8.384 3.798 1.00 95.00 81 PRO A C 1
ATOM 627 O O . PRO A 1 81 ? 2.831 8.092 4.024 1.00 95.00 81 PRO A O 1
ATOM 630 N N . THR A 1 82 ? 4.695 9.191 4.610 1.00 91.31 82 THR A N 1
ATOM 631 C CA . THR A 1 82 ? 4.164 9.692 5.893 1.00 91.31 82 THR A CA 1
ATOM 632 C C . THR A 1 82 ? 2.776 10.312 5.714 1.00 91.31 82 THR A C 1
ATOM 634 O O . THR A 1 82 ? 2.681 11.271 4.938 1.00 91.31 82 THR A O 1
ATOM 637 N N . PRO A 1 83 ? 1.716 9.810 6.370 1.00 89.56 83 PRO A N 1
ATOM 638 C CA . PRO A 1 83 ? 0.370 10.299 6.107 1.00 89.56 83 PRO A CA 1
ATOM 639 C C . PRO A 1 83 ? 0.156 11.731 6.607 1.00 89.56 83 PRO A C 1
ATOM 641 O O . PRO A 1 83 ? 0.916 12.246 7.435 1.00 89.56 83 PRO A O 1
ATOM 644 N N . ARG A 1 84 ? -0.875 12.392 6.073 1.00 90.50 84 ARG A N 1
ATOM 645 C CA . ARG A 1 84 ? -1.259 13.758 6.451 1.00 90.50 84 ARG A CA 1
ATOM 646 C C . ARG A 1 84 ? -2.669 13.738 7.022 1.00 90.50 84 ARG A C 1
ATOM 648 O O . ARG A 1 84 ? -3.541 13.054 6.502 1.00 90.50 84 ARG A O 1
ATOM 655 N N . GLU A 1 85 ? -2.881 14.487 8.096 1.00 88.06 85 GLU A N 1
ATOM 656 C CA . GLU A 1 85 ? -4.180 14.556 8.760 1.00 88.06 85 GLU A CA 1
ATOM 657 C C . GLU A 1 85 ? -5.265 15.053 7.793 1.00 88.06 85 GLU A C 1
ATOM 659 O O . GLU A 1 85 ? -5.069 16.045 7.091 1.00 88.06 85 GLU A O 1
ATOM 664 N N . GLY A 1 86 ? -6.387 14.332 7.732 1.00 89.31 86 GLY A N 1
ATOM 665 C CA . GLY A 1 86 ? -7.529 14.675 6.882 1.00 89.31 86 GLY A CA 1
ATOM 666 C C . GLY A 1 86 ? -7.315 14.497 5.373 1.00 89.31 86 GLY A C 1
ATOM 667 O O . GLY A 1 86 ? -8.187 14.899 4.606 1.00 89.31 86 GLY A O 1
ATOM 668 N N . ALA A 1 87 ? -6.195 13.915 4.928 1.00 93.00 87 ALA A N 1
ATOM 669 C CA . ALA A 1 87 ? -5.935 13.716 3.505 1.00 93.00 87 ALA A CA 1
ATOM 670 C C . ALA A 1 87 ? -6.878 12.671 2.887 1.00 93.00 87 ALA A C 1
ATOM 672 O O . ALA A 1 87 ? -7.129 11.608 3.463 1.00 93.00 87 ALA A O 1
ATOM 673 N N . ALA A 1 88 ? -7.379 12.960 1.684 1.00 96.19 88 ALA A N 1
ATOM 674 C CA . ALA A 1 88 ? -8.133 11.987 0.911 1.00 96.19 88 ALA A CA 1
ATOM 675 C C . ALA A 1 88 ? -7.189 10.946 0.287 1.00 96.19 88 ALA A C 1
ATOM 677 O O . ALA A 1 88 ? -6.010 11.214 0.051 1.00 96.19 88 ALA A O 1
ATOM 678 N N . PHE A 1 89 ? -7.723 9.768 -0.056 1.00 97.88 89 PHE A N 1
ATOM 679 C CA . PHE A 1 89 ? -6.947 8.709 -0.715 1.00 97.88 89 PHE A CA 1
ATOM 680 C C . PHE A 1 89 ? -6.205 9.215 -1.963 1.00 97.88 89 PHE A C 1
ATOM 682 O O . PHE A 1 89 ? -5.027 8.913 -2.142 1.00 97.88 89 PHE A O 1
ATOM 689 N N . ALA A 1 90 ? -6.875 10.024 -2.793 1.00 98.19 90 ALA A N 1
ATOM 690 C CA . ALA A 1 90 ? -6.305 10.582 -4.017 1.00 98.19 90 ALA A CA 1
ATOM 691 C C . ALA A 1 90 ? -5.041 11.424 -3.753 1.00 98.19 90 ALA A C 1
ATOM 693 O O . ALA A 1 90 ? -4.063 11.312 -4.492 1.00 98.19 90 ALA A O 1
ATOM 694 N N . ASP A 1 91 ? -5.027 12.208 -2.672 1.00 98.00 91 ASP A N 1
ATOM 695 C CA . ASP A 1 91 ? -3.882 13.047 -2.303 1.00 98.00 91 ASP A CA 1
ATOM 696 C C . ASP A 1 91 ? -2.712 12.204 -1.787 1.00 98.00 91 ASP A C 1
ATOM 698 O O . ASP A 1 91 ? -1.543 12.470 -2.080 1.00 98.00 91 ASP A O 1
ATOM 702 N N . GLU A 1 92 ? -3.017 11.164 -1.010 1.00 97.94 92 GLU A N 1
ATOM 703 C CA . GLU A 1 92 ? -2.002 10.267 -0.466 1.00 97.94 92 GLU A CA 1
ATOM 704 C C . GLU A 1 92 ? -1.372 9.402 -1.567 1.00 97.94 92 GLU A C 1
ATOM 706 O O . GLU A 1 92 ? -0.143 9.317 -1.646 1.00 97.94 92 GLU A O 1
ATOM 711 N N . VAL A 1 93 ? -2.177 8.816 -2.462 1.00 98.62 93 VAL A N 1
ATOM 712 C CA . VAL A 1 93 ? -1.678 7.981 -3.567 1.00 98.62 93 VAL A CA 1
ATOM 713 C C . VAL A 1 93 ? -0.952 8.807 -4.633 1.00 98.62 93 VAL A C 1
ATOM 715 O O . VAL A 1 93 ? -0.007 8.313 -5.250 1.00 98.62 93 VAL A O 1
ATOM 718 N N . ALA A 1 94 ? -1.303 10.088 -4.809 1.00 98.50 94 ALA A N 1
ATOM 719 C CA . ALA A 1 94 ? -0.551 10.996 -5.673 1.00 98.50 94 ALA A CA 1
ATOM 720 C C . ALA A 1 94 ? 0.910 11.123 -5.221 1.00 98.50 94 ALA A C 1
ATOM 722 O O . ALA A 1 94 ? 1.805 11.141 -6.059 1.00 98.50 94 ALA A O 1
ATOM 723 N N . ARG A 1 95 ? 1.181 11.111 -3.909 1.00 98.25 95 ARG A N 1
ATOM 724 C CA . ARG A 1 95 ? 2.558 11.152 -3.385 1.00 98.25 95 ARG A CA 1
ATOM 725 C C . ARG A 1 95 ? 3.342 9.877 -3.663 1.00 98.25 95 ARG A C 1
ATOM 727 O O . ARG A 1 95 ? 4.550 9.959 -3.862 1.00 98.25 95 ARG A O 1
ATOM 734 N N . VAL A 1 96 ? 2.670 8.725 -3.694 1.00 98.62 96 VAL A N 1
ATOM 735 C CA . VAL A 1 96 ? 3.281 7.476 -4.174 1.00 98.62 96 VAL A CA 1
ATOM 736 C C . VAL A 1 96 ? 3.604 7.616 -5.657 1.00 98.62 96 VAL A C 1
ATOM 738 O O . VAL A 1 96 ? 4.727 7.345 -6.060 1.00 98.62 96 VAL A O 1
ATOM 741 N N . ARG A 1 97 ? 2.651 8.108 -6.460 1.00 98.69 97 ARG A N 1
ATOM 742 C CA . ARG A 1 97 ? 2.805 8.269 -7.914 1.00 98.69 97 ARG A CA 1
ATOM 743 C C . ARG A 1 97 ? 3.943 9.211 -8.295 1.00 98.69 97 ARG A C 1
ATOM 745 O O . ARG A 1 97 ? 4.639 8.946 -9.267 1.00 98.69 97 ARG A O 1
ATOM 752 N N . THR A 1 98 ? 4.111 10.306 -7.559 1.00 98.25 98 THR A N 1
ATOM 753 C CA . THR A 1 98 ? 5.126 11.334 -7.827 1.00 98.25 98 THR A CA 1
ATOM 754 C C . THR A 1 98 ? 6.418 11.117 -7.044 1.00 98.25 98 THR A C 1
ATOM 756 O O . THR A 1 98 ? 7.236 12.034 -6.973 1.00 98.25 98 THR A O 1
ATOM 759 N N . ALA A 1 99 ? 6.600 9.962 -6.396 1.00 98.44 99 ALA A N 1
ATOM 760 C CA . ALA A 1 99 ? 7.858 9.657 -5.732 1.00 98.44 99 ALA A CA 1
ATOM 761 C C . ALA A 1 99 ? 9.002 9.653 -6.756 1.00 98.44 99 ALA A C 1
ATOM 763 O O . ALA A 1 99 ? 8.832 9.191 -7.885 1.00 98.44 99 ALA A O 1
ATOM 764 N N . ASP A 1 100 ? 10.171 10.154 -6.353 1.00 98.50 100 ASP A N 1
ATOM 765 C CA . ASP A 1 100 ? 11.350 10.138 -7.213 1.00 98.50 100 ASP A CA 1
ATOM 766 C C . ASP A 1 100 ? 11.697 8.685 -7.608 1.00 98.50 100 ASP A C 1
ATOM 768 O O . ASP A 1 100 ? 11.822 7.825 -6.725 1.00 98.50 100 ASP A O 1
ATOM 772 N N . PRO A 1 101 ? 11.853 8.369 -8.908 1.00 98.56 101 PRO A N 1
ATOM 773 C CA . PRO A 1 101 ? 12.079 6.992 -9.323 1.00 98.56 101 PRO A CA 1
ATOM 774 C C . PRO A 1 101 ? 13.398 6.396 -8.822 1.00 98.56 101 PRO A C 1
ATOM 776 O O . PRO A 1 101 ? 13.464 5.194 -8.548 1.00 98.56 101 PRO A O 1
ATOM 779 N N . ALA A 1 102 ? 14.447 7.210 -8.663 1.00 98.25 102 ALA A N 1
ATOM 780 C CA . ALA A 1 102 ? 15.710 6.738 -8.108 1.00 98.25 102 ALA A CA 1
ATOM 781 C C . ALA A 1 102 ? 15.566 6.411 -6.614 1.00 98.25 102 ALA A C 1
ATOM 783 O O . ALA A 1 102 ? 16.015 5.346 -6.182 1.00 98.25 102 ALA A O 1
ATOM 784 N N . ALA A 1 103 ? 14.863 7.251 -5.850 1.00 97.94 103 ALA A N 1
ATOM 785 C CA . ALA A 1 103 ? 14.517 6.977 -4.459 1.00 97.94 103 ALA A CA 1
ATOM 786 C C . ALA A 1 103 ? 13.656 5.711 -4.325 1.00 97.94 103 ALA A C 1
ATOM 788 O O . ALA A 1 103 ? 13.946 4.859 -3.488 1.00 97.94 103 ALA A O 1
ATOM 789 N N . ALA A 1 104 ? 12.655 5.517 -5.190 1.00 98.25 104 ALA A N 1
ATOM 790 C CA . ALA A 1 104 ? 11.830 4.307 -5.184 1.00 98.25 104 ALA A CA 1
ATOM 791 C C . ALA A 1 104 ? 12.671 3.032 -5.376 1.00 98.25 104 ALA A C 1
ATOM 793 O O . ALA A 1 104 ? 12.528 2.070 -4.620 1.00 98.25 104 ALA A O 1
ATOM 794 N N . ARG A 1 105 ? 13.617 3.036 -6.325 1.00 98.12 105 ARG A N 1
ATOM 795 C CA . ARG A 1 105 ? 14.564 1.923 -6.519 1.00 98.12 105 ARG A CA 1
ATOM 796 C C . ARG A 1 105 ? 15.487 1.708 -5.317 1.00 98.12 105 ARG A C 1
ATOM 798 O O . ARG A 1 105 ? 15.755 0.560 -4.950 1.00 98.12 105 ARG A O 1
ATOM 805 N N . ALA A 1 106 ? 15.956 2.784 -4.687 1.00 97.12 106 ALA A N 1
ATOM 806 C CA . ALA A 1 106 ? 16.766 2.703 -3.474 1.00 97.12 106 ALA A CA 1
ATOM 807 C C . ALA A 1 106 ? 15.973 2.077 -2.314 1.00 97.12 106 ALA A C 1
ATOM 809 O O . ALA A 1 106 ? 16.450 1.140 -1.675 1.00 97.12 106 ALA A O 1
ATOM 810 N N . HIS A 1 107 ? 14.725 2.501 -2.103 1.00 97.44 107 HIS A N 1
ATOM 811 C CA . HIS A 1 107 ? 13.841 1.927 -1.088 1.00 97.44 107 HIS A CA 1
ATOM 812 C C . HIS A 1 107 ? 13.564 0.436 -1.332 1.00 97.44 107 HIS A C 1
ATOM 814 O O . HIS A 1 107 ? 13.568 -0.352 -0.388 1.00 97.44 107 HIS A O 1
ATOM 820 N N . LEU A 1 108 ? 13.375 0.018 -2.590 1.00 97.50 108 LEU A N 1
ATOM 821 C CA . LEU A 1 108 ? 13.218 -1.400 -2.944 1.00 97.50 108 LEU A CA 1
ATOM 822 C C . LEU A 1 108 ? 14.479 -2.214 -2.633 1.00 97.50 108 LEU A C 1
ATOM 824 O O . LEU A 1 108 ? 14.381 -3.326 -2.125 1.00 97.50 108 LEU A O 1
ATOM 828 N N . THR A 1 109 ? 15.662 -1.652 -2.883 1.00 96.19 109 THR A N 1
ATOM 829 C CA . THR A 1 109 ? 16.950 -2.282 -2.541 1.00 96.19 109 THR A CA 1
ATOM 830 C C . THR A 1 109 ? 17.067 -2.505 -1.029 1.00 96.19 109 THR A C 1
ATOM 832 O O . THR A 1 109 ? 17.437 -3.594 -0.586 1.00 96.19 109 THR A O 1
ATOM 835 N N . VAL A 1 110 ? 16.687 -1.503 -0.225 1.00 95.12 110 VAL A N 1
ATOM 836 C CA . VAL A 1 110 ? 16.652 -1.603 1.246 1.00 95.12 110 VAL A CA 1
ATOM 837 C C . VAL A 1 110 ? 15.651 -2.667 1.702 1.00 95.12 110 VAL A C 1
ATOM 839 O O . VAL A 1 110 ? 15.991 -3.518 2.523 1.00 95.12 110 VAL A O 1
ATOM 842 N N . SER A 1 111 ? 14.442 -2.656 1.135 1.00 95.19 111 SER A N 1
ATOM 843 C CA . SER A 1 111 ? 13.376 -3.614 1.451 1.00 95.19 111 SER A CA 1
ATOM 844 C C . SER A 1 111 ? 13.783 -5.064 1.151 1.00 95.19 111 SER A C 1
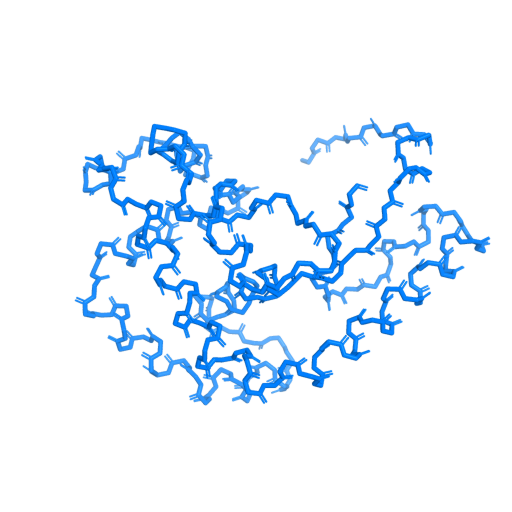ATOM 846 O O . SER A 1 111 ? 13.554 -5.960 1.968 1.00 95.19 111 SER A O 1
ATOM 848 N N . LEU A 1 112 ? 14.460 -5.290 0.020 1.00 93.75 112 LEU A N 1
ATOM 849 C CA . LEU A 1 112 ? 14.975 -6.596 -0.399 1.00 93.75 112 LEU A CA 1
ATOM 850 C C . LEU A 1 112 ? 16.199 -7.067 0.390 1.00 93.75 112 LEU A C 1
ATOM 852 O O . LEU A 1 112 ? 16.442 -8.272 0.450 1.00 93.75 112 LEU A O 1
ATOM 856 N N . ARG A 1 113 ? 16.985 -6.140 0.953 1.00 89.88 113 ARG A N 1
ATOM 857 C CA . ARG A 1 113 ? 18.326 -6.409 1.508 1.00 89.88 113 ARG A CA 1
ATOM 858 C C . ARG A 1 113 ? 19.263 -7.080 0.505 1.00 89.88 113 ARG A C 1
ATOM 860 O O . ARG A 1 113 ? 20.004 -8.003 0.836 1.00 89.88 113 ARG A O 1
ATOM 867 N N . GLY A 1 114 ? 19.213 -6.622 -0.737 1.00 87.75 114 GLY A N 1
ATOM 868 C CA . GLY A 1 114 ? 19.960 -7.227 -1.827 1.00 87.75 114 GLY A CA 1
ATOM 869 C C . GLY A 1 114 ? 19.818 -6.444 -3.124 1.00 87.75 114 GLY A C 1
ATOM 870 O O . GLY A 1 114 ? 19.141 -5.414 -3.149 1.00 87.75 114 GLY A O 1
ATOM 871 N N . PRO A 1 115 ? 20.461 -6.915 -4.204 1.00 92.50 115 PRO A N 1
ATOM 872 C CA . PRO A 1 115 ? 20.408 -6.239 -5.488 1.00 92.50 115 PRO A CA 1
ATOM 873 C C . PRO A 1 115 ? 18.970 -6.165 -6.002 1.00 92.50 115 PRO A C 1
ATOM 875 O O . PRO A 1 115 ? 18.210 -7.135 -5.934 1.00 92.50 115 PRO A O 1
ATOM 878 N N . LEU A 1 116 ? 18.614 -5.005 -6.548 1.00 96.00 116 LEU A N 1
ATOM 879 C CA . LEU A 1 116 ? 17.336 -4.817 -7.213 1.00 96.00 116 LEU A CA 1
ATOM 880 C C . LEU A 1 116 ? 17.284 -5.698 -8.479 1.00 96.00 116 LEU A C 1
ATOM 882 O O . LEU A 1 116 ? 18.207 -5.625 -9.292 1.00 96.00 116 LEU A O 1
ATOM 886 N N . PRO A 1 117 ? 16.234 -6.518 -8.683 1.00 97.00 117 PRO A N 1
ATOM 887 C CA . PRO A 1 117 ? 16.070 -7.289 -9.909 1.00 97.00 117 PRO A CA 1
ATOM 888 C C . PRO A 1 117 ? 16.109 -6.403 -11.153 1.00 97.00 117 PRO A C 1
ATOM 890 O O . PRO A 1 117 ? 15.489 -5.340 -11.173 1.00 97.00 117 PRO A O 1
ATOM 893 N N . ALA A 1 118 ? 16.750 -6.881 -12.223 1.00 97.56 118 ALA A N 1
ATOM 894 C CA . ALA A 1 118 ? 16.967 -6.079 -13.426 1.00 97.56 118 ALA A CA 1
ATOM 895 C C . ALA A 1 118 ? 15.669 -5.534 -14.051 1.00 97.56 118 ALA A C 1
ATOM 897 O O . ALA A 1 118 ? 15.628 -4.407 -14.539 1.00 97.56 118 ALA A O 1
ATOM 898 N N . ALA A 1 119 ? 14.583 -6.307 -13.961 1.00 97.56 119 ALA A N 1
ATOM 899 C CA . ALA A 1 119 ? 13.255 -5.909 -14.423 1.00 97.56 119 ALA A CA 1
ATOM 900 C C . ALA A 1 119 ? 12.692 -4.665 -13.700 1.00 97.56 119 ALA A C 1
ATOM 902 O O . ALA A 1 119 ? 11.820 -3.993 -14.244 1.00 97.56 119 ALA A O 1
ATOM 903 N N . LEU A 1 120 ? 13.196 -4.341 -12.503 1.00 97.94 120 LEU A N 1
ATOM 904 C CA . LEU A 1 120 ? 12.819 -3.166 -11.714 1.00 97.94 120 LEU A CA 1
ATOM 905 C C . LEU A 1 120 ? 13.784 -1.976 -11.904 1.00 97.94 120 LEU A C 1
ATOM 907 O O . LEU A 1 120 ? 13.629 -0.949 -11.248 1.00 97.94 120 LEU A O 1
ATOM 911 N N . HIS A 1 121 ? 14.758 -2.033 -12.818 1.00 97.62 121 HIS A N 1
ATOM 912 C CA . HIS A 1 121 ? 15.517 -0.838 -13.221 1.00 97.62 121 HIS A CA 1
ATOM 913 C C . HIS A 1 121 ? 14.691 0.034 -14.175 1.00 97.62 121 HIS A C 1
ATOM 915 O O . HIS A 1 121 ? 14.977 0.134 -15.365 1.00 97.62 121 HIS A O 1
ATOM 921 N N . ARG A 1 122 ? 13.616 0.626 -13.649 1.00 97.38 122 ARG A N 1
ATOM 922 C CA . ARG A 1 122 ? 12.652 1.423 -14.411 1.00 97.38 122 ARG A CA 1
ATOM 923 C C . ARG A 1 122 ? 12.243 2.672 -13.647 1.00 97.38 122 ARG A C 1
ATOM 925 O O . ARG A 1 122 ? 12.296 2.690 -12.415 1.00 97.38 122 ARG A O 1
ATOM 932 N N . ASP A 1 123 ? 11.805 3.686 -14.386 1.00 98.25 123 ASP A N 1
ATOM 933 C CA . ASP A 1 123 ? 11.338 4.947 -13.809 1.00 98.25 123 ASP A CA 1
ATOM 934 C C . ASP A 1 123 ? 9.819 4.980 -13.558 1.00 98.25 123 ASP A C 1
ATOM 936 O O . ASP A 1 123 ? 9.338 5.806 -12.791 1.00 98.25 123 ASP A O 1
ATOM 940 N N . ASP A 1 124 ? 9.054 4.048 -14.138 1.00 98.31 124 ASP A N 1
ATOM 941 C CA . ASP A 1 124 ? 7.589 3.980 -14.022 1.00 98.31 124 ASP A CA 1
ATOM 942 C C . ASP A 1 124 ? 7.090 3.236 -12.766 1.00 98.31 124 ASP A C 1
ATOM 944 O O . ASP A 1 124 ? 5.881 3.088 -12.577 1.00 98.31 124 ASP A O 1
ATOM 948 N N . LEU A 1 125 ? 7.988 2.774 -11.885 1.00 98.56 125 LEU A N 1
ATOM 949 C CA . LEU A 1 125 ? 7.613 2.013 -10.683 1.00 98.56 125 LEU A CA 1
ATOM 950 C C . LEU A 1 125 ? 6.683 2.776 -9.722 1.00 98.56 125 LEU A C 1
ATOM 952 O O . LEU A 1 125 ? 5.718 2.165 -9.258 1.00 98.56 125 LEU A O 1
ATOM 956 N N . PRO A 1 126 ? 6.907 4.074 -9.423 1.00 98.69 126 PRO A N 1
ATOM 957 C CA . PRO A 1 126 ? 5.999 4.847 -8.574 1.00 98.69 126 PRO A CA 1
ATOM 958 C C . PRO A 1 126 ? 4.571 4.904 -9.134 1.00 98.69 126 PRO A C 1
ATOM 960 O O . PRO A 1 126 ? 3.602 4.698 -8.403 1.00 98.69 126 PRO A O 1
ATOM 963 N N . ALA A 1 127 ? 4.435 5.103 -10.450 1.00 98.62 127 ALA A N 1
ATOM 964 C CA . ALA A 1 127 ? 3.142 5.124 -11.128 1.00 98.62 127 ALA A CA 1
ATOM 965 C C . ALA A 1 127 ? 2.439 3.762 -11.070 1.00 98.62 127 ALA A C 1
ATOM 967 O O . ALA A 1 127 ? 1.275 3.706 -10.681 1.00 98.62 127 ALA A O 1
ATOM 968 N N . ARG A 1 128 ? 3.160 2.666 -11.340 1.00 98.19 128 ARG A N 1
ATOM 969 C CA . ARG A 1 128 ? 2.618 1.298 -11.240 1.00 98.19 128 ARG A CA 1
ATOM 970 C C . ARG A 1 128 ? 2.157 0.947 -9.829 1.00 98.19 128 ARG A C 1
ATOM 972 O O . ARG A 1 128 ? 1.095 0.357 -9.652 1.00 98.19 128 ARG A O 1
ATOM 979 N N . ALA A 1 129 ? 2.940 1.322 -8.816 1.00 98.44 129 ALA A N 1
ATOM 980 C CA . ALA A 1 129 ? 2.555 1.127 -7.423 1.00 98.44 129 ALA A CA 1
ATOM 981 C C . ALA A 1 129 ? 1.272 1.898 -7.086 1.00 98.44 129 ALA A C 1
ATOM 983 O O . ALA A 1 129 ? 0.364 1.344 -6.468 1.00 98.44 129 ALA A O 1
ATOM 984 N N . ALA A 1 130 ? 1.181 3.155 -7.522 1.00 98.75 130 ALA A N 1
ATOM 985 C CA . ALA A 1 130 ? -0.004 3.978 -7.332 1.00 98.75 130 ALA A CA 1
ATOM 986 C C . ALA A 1 130 ? -1.237 3.415 -8.060 1.00 98.75 130 ALA A C 1
ATOM 988 O O . ALA A 1 130 ? -2.328 3.442 -7.493 1.00 98.75 130 ALA A O 1
ATOM 989 N N . ASP A 1 131 ? -1.082 2.876 -9.273 1.00 98.62 131 ASP A N 1
ATOM 990 C CA . ASP A 1 131 ? -2.166 2.221 -10.018 1.00 98.62 131 ASP A CA 1
ATOM 991 C C . ASP A 1 131 ? -2.698 1.000 -9.258 1.00 98.62 131 ASP A C 1
ATOM 993 O O . ASP A 1 131 ? -3.902 0.886 -9.030 1.00 98.62 131 ASP A O 1
ATOM 997 N N . LEU A 1 132 ? -1.804 0.132 -8.771 1.00 98.44 132 LEU A N 1
ATOM 998 C CA . LEU A 1 132 ? -2.205 -1.028 -7.978 1.00 98.44 132 LEU A CA 1
ATOM 999 C C . LEU A 1 132 ? -2.882 -0.627 -6.663 1.00 98.44 132 LEU A C 1
ATOM 1001 O O . LEU A 1 132 ? -3.897 -1.210 -6.290 1.00 98.44 132 LEU A O 1
ATOM 1005 N N . LEU A 1 133 ? -2.330 0.351 -5.941 1.00 98.62 133 LEU A N 1
ATOM 1006 C CA . LEU A 1 133 ? -2.932 0.840 -4.699 1.00 98.62 133 LEU A CA 1
ATOM 1007 C C . LEU A 1 133 ? -4.312 1.445 -4.963 1.00 98.62 133 LEU A C 1
ATOM 1009 O O . LEU A 1 133 ? -5.223 1.233 -4.171 1.00 98.62 133 LEU A O 1
ATOM 1013 N N . THR A 1 134 ? -4.487 2.133 -6.093 1.00 98.81 134 THR A N 1
ATOM 1014 C CA . THR A 1 134 ? -5.793 2.646 -6.524 1.00 98.81 134 THR A CA 1
ATOM 1015 C C . THR A 1 134 ? -6.772 1.504 -6.778 1.00 98.81 134 THR A C 1
ATOM 1017 O O . THR A 1 134 ? -7.877 1.543 -6.253 1.00 98.81 134 THR A O 1
ATOM 1020 N N . TYR A 1 135 ? -6.360 0.447 -7.483 1.00 98.62 135 TYR A N 1
ATOM 1021 C CA . TYR A 1 135 ? -7.186 -0.752 -7.665 1.00 98.62 135 TYR A CA 1
ATOM 1022 C C . TYR A 1 135 ? -7.594 -1.384 -6.323 1.00 98.62 135 TYR A C 1
ATOM 1024 O O . TYR A 1 135 ? -8.771 -1.642 -6.085 1.00 98.62 135 TYR A O 1
ATOM 1032 N N . VAL A 1 136 ? -6.640 -1.593 -5.407 1.00 98.56 136 VAL A N 1
ATOM 1033 C CA . VAL A 1 136 ? -6.931 -2.184 -4.088 1.00 98.56 136 VAL A CA 1
ATOM 1034 C C . VAL A 1 136 ? -7.893 -1.302 -3.296 1.00 98.56 136 VAL A C 1
ATOM 1036 O O . VAL A 1 136 ? -8.811 -1.822 -2.656 1.00 98.56 136 VAL A O 1
ATOM 1039 N N . TRP A 1 137 ? -7.705 0.017 -3.33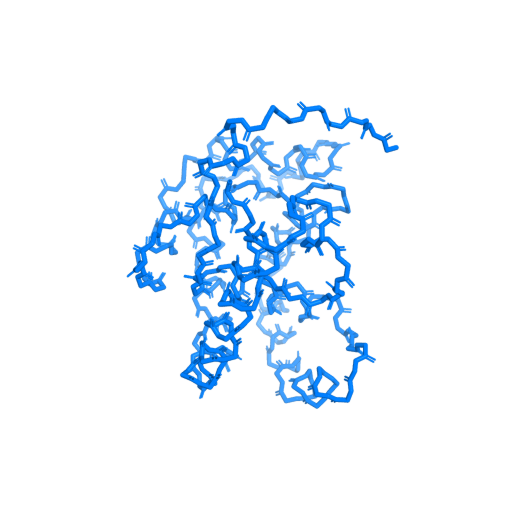8 1.00 98.62 137 TRP A N 1
ATOM 1040 C CA . TRP A 1 137 ? -8.613 0.961 -2.704 1.00 98.62 137 TRP A CA 1
ATOM 1041 C C . TRP A 1 137 ? -10.026 0.823 -3.262 1.00 98.62 137 TRP A C 1
ATOM 1043 O O . TRP A 1 137 ? -10.946 0.551 -2.494 1.00 98.62 137 TRP A O 1
ATOM 1053 N N . GLU A 1 138 ? -10.187 0.968 -4.575 1.00 98.62 138 GLU A N 1
ATOM 1054 C CA . GLU A 1 138 ? -11.491 0.986 -5.237 1.00 98.62 138 GLU A CA 1
ATOM 1055 C C . GLU A 1 138 ? -12.263 -0.320 -5.030 1.00 98.62 138 GLU A C 1
ATOM 1057 O O . GLU A 1 138 ? -13.432 -0.291 -4.646 1.00 98.62 138 GLU A O 1
ATOM 1062 N N . GLU A 1 139 ? -11.593 -1.462 -5.181 1.00 98.25 139 GLU A N 1
ATOM 1063 C CA . GLU A 1 139 ? -12.263 -2.764 -5.176 1.00 98.25 139 GLU A CA 1
ATOM 1064 C C . GLU A 1 139 ? -12.452 -3.355 -3.777 1.00 98.25 139 GLU A C 1
ATOM 1066 O O . GLU A 1 139 ? -13.369 -4.145 -3.550 1.00 98.25 139 GLU A O 1
ATOM 1071 N N . THR A 1 140 ? -11.576 -3.025 -2.822 1.00 97.56 140 THR A N 1
ATOM 1072 C CA . THR A 1 140 ? -11.486 -3.804 -1.571 1.00 97.56 140 THR A CA 1
ATOM 1073 C C . THR A 1 140 ? -11.616 -2.977 -0.296 1.00 97.56 140 THR A C 1
ATOM 1075 O O . THR A 1 140 ? -11.933 -3.530 0.764 1.00 97.56 140 THR A O 1
ATOM 1078 N N . VAL A 1 141 ? -11.418 -1.654 -0.375 1.00 97.69 141 VAL A N 1
ATOM 1079 C CA . VAL A 1 141 ? -11.440 -0.763 0.797 1.00 97.69 141 VAL A CA 1
ATOM 1080 C C . VAL A 1 141 ? -12.563 0.260 0.717 1.00 97.69 141 VAL A C 1
ATOM 1082 O O . VAL A 1 141 ? -13.372 0.328 1.645 1.00 97.69 141 VAL A O 1
ATOM 1085 N N . ARG A 1 142 ? -12.658 1.014 -0.383 1.00 98.12 142 ARG A N 1
ATOM 1086 C CA . ARG A 1 142 ? -13.654 2.066 -0.618 1.00 98.12 142 ARG A CA 1
ATOM 1087 C C . ARG A 1 142 ? -15.089 1.608 -0.325 1.00 98.12 142 ARG A C 1
ATOM 1089 O O . ARG A 1 142 ? -15.773 2.350 0.384 1.00 98.12 142 ARG A O 1
ATOM 1096 N N . PRO A 1 143 ? -15.550 0.404 -0.737 1.00 97.38 143 PRO A N 1
ATOM 1097 C CA . PRO A 1 143 ? -16.921 -0.044 -0.462 1.00 97.38 143 PRO A CA 1
ATOM 1098 C C . PRO A 1 143 ? -17.240 -0.164 1.036 1.00 97.38 143 PRO A C 1
ATOM 1100 O O . PRO A 1 143 ? -18.391 -0.052 1.451 1.00 97.38 143 PRO A O 1
ATOM 1103 N N . TYR A 1 144 ? -16.213 -0.361 1.864 1.00 94.50 144 TYR A N 1
ATOM 1104 C CA . TYR A 1 144 ? -16.328 -0.547 3.311 1.00 94.50 144 TYR A CA 1
ATOM 1105 C C . TYR A 1 144 ? -15.772 0.640 4.107 1.00 94.50 144 TYR A C 1
ATOM 1107 O O . TYR A 1 144 ? -15.773 0.598 5.343 1.00 94.50 144 TYR A O 1
ATOM 1115 N N . TRP A 1 145 ? -15.286 1.685 3.429 1.00 95.94 145 TRP A N 1
ATOM 1116 C CA . TRP A 1 145 ? -14.440 2.710 4.033 1.00 95.94 145 TRP A CA 1
ATOM 1117 C C . TRP A 1 145 ? -15.138 3.461 5.158 1.00 95.94 145 TRP A C 1
ATOM 1119 O O . TRP A 1 145 ? -14.585 3.542 6.246 1.00 95.94 145 TRP A O 1
ATOM 1129 N N . GLU A 1 146 ? -16.380 3.913 4.975 1.00 95.06 146 GLU A N 1
ATOM 1130 C CA . GLU A 1 146 ? -17.100 4.642 6.031 1.00 95.06 146 GLU A CA 1
ATOM 1131 C C . GLU A 1 146 ? -17.264 3.822 7.317 1.00 95.06 146 GLU A C 1
ATOM 1133 O O . GLU A 1 146 ? -17.185 4.354 8.424 1.00 95.06 146 GLU A O 1
ATOM 1138 N N . ARG A 1 147 ? -17.460 2.503 7.195 1.00 93.81 147 ARG A N 1
ATOM 1139 C CA . ARG A 1 147 ? -17.526 1.614 8.359 1.00 93.81 147 ARG A CA 1
ATOM 1140 C C . ARG A 1 147 ? -16.147 1.436 8.992 1.00 93.81 147 ARG A C 1
ATOM 1142 O O . ARG A 1 147 ? -16.042 1.534 10.212 1.00 93.81 147 ARG A O 1
ATOM 1149 N N . ARG A 1 148 ? -15.113 1.163 8.189 1.00 93.62 148 ARG A N 1
ATOM 1150 C CA . ARG A 1 148 ? -13.731 0.975 8.666 1.00 93.62 148 ARG A CA 1
ATOM 1151 C C . ARG A 1 148 ? -13.201 2.240 9.338 1.00 93.62 148 ARG A C 1
ATOM 1153 O O . ARG A 1 148 ? -12.673 2.159 10.439 1.00 93.62 148 ARG A O 1
ATOM 1160 N N . ARG A 1 149 ? -13.436 3.403 8.731 1.00 93.19 149 ARG A N 1
ATOM 1161 C CA . ARG A 1 149 ? -13.053 4.720 9.241 1.00 93.19 149 ARG A CA 1
ATOM 1162 C C . ARG A 1 149 ? -13.610 4.970 10.637 1.00 93.19 149 ARG A C 1
ATOM 1164 O O . ARG A 1 149 ? -12.832 5.292 11.519 1.00 93.19 149 ARG A O 1
ATOM 1171 N N . ARG A 1 150 ? -14.902 4.714 10.879 1.00 93.38 150 ARG A N 1
ATOM 1172 C CA . ARG A 1 150 ? -15.491 4.853 12.226 1.00 93.38 150 ARG A CA 1
ATOM 1173 C C . ARG A 1 150 ? -14.820 3.958 13.271 1.00 93.38 150 ARG A C 1
ATOM 1175 O O . ARG A 1 150 ? -14.640 4.376 14.410 1.00 93.38 150 ARG A O 1
ATOM 1182 N N . VAL A 1 151 ? -14.453 2.730 12.897 1.00 91.81 151 VAL A N 1
ATOM 1183 C CA . VAL A 1 151 ? -13.731 1.811 13.794 1.00 91.81 151 VAL A CA 1
ATOM 1184 C C . VAL A 1 151 ? -12.321 2.331 14.080 1.00 91.81 151 VAL A C 1
ATOM 1186 O O . VAL A 1 151 ? -11.903 2.337 15.233 1.00 91.81 151 VAL A O 1
ATOM 1189 N N . LEU A 1 152 ? -11.611 2.810 13.055 1.00 90.88 152 LEU A N 1
ATOM 1190 C CA . LEU A 1 152 ? -10.275 3.393 13.196 1.00 90.88 152 LEU A CA 1
ATOM 1191 C C . LEU A 1 152 ? -10.299 4.681 14.033 1.00 90.88 152 LEU A C 1
ATOM 1193 O O . LEU A 1 152 ? -9.454 4.857 14.900 1.00 90.88 152 LEU A O 1
ATOM 1197 N N . GLU A 1 153 ? -11.282 5.556 13.832 1.00 90.69 153 GLU A N 1
ATOM 1198 C CA . GLU A 1 153 ? -11.475 6.774 14.629 1.00 90.69 153 GLU A CA 1
ATOM 1199 C C . GLU A 1 153 ? -11.755 6.441 16.103 1.00 90.69 153 GLU A C 1
ATOM 1201 O O . GLU A 1 153 ? -11.178 7.056 16.999 1.00 90.69 153 GLU A O 1
ATOM 1206 N N . ALA A 1 154 ? -12.578 5.422 16.374 1.00 87.50 154 ALA A N 1
ATOM 1207 C CA . ALA A 1 154 ? -12.803 4.936 17.734 1.00 87.50 154 ALA A CA 1
ATOM 1208 C C . ALA A 1 154 ? -11.524 4.351 18.368 1.00 87.50 154 ALA A C 1
ATOM 1210 O O . ALA A 1 154 ? -11.260 4.608 19.543 1.00 87.50 154 ALA A O 1
ATOM 1211 N 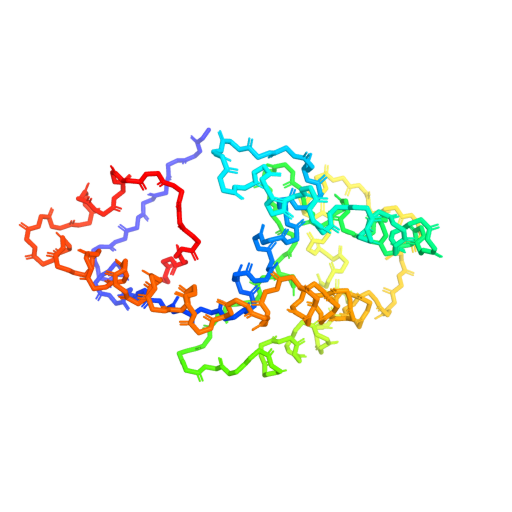N . ASP A 1 155 ? -10.707 3.617 17.601 1.00 85.69 155 ASP A N 1
ATOM 1212 C CA . ASP A 1 155 ? -9.399 3.114 18.055 1.00 85.69 155 ASP A CA 1
ATOM 1213 C C . ASP A 1 155 ? -8.435 4.268 18.379 1.00 85.69 155 ASP A C 1
ATOM 1215 O O . ASP A 1 155 ? -7.793 4.270 19.430 1.00 85.69 155 ASP A O 1
ATOM 1219 N N . VAL A 1 156 ? -8.388 5.305 17.536 1.00 85.06 156 VAL A N 1
ATOM 1220 C CA . VAL A 1 156 ? -7.597 6.523 17.785 1.00 85.06 156 VAL A CA 1
ATOM 1221 C C . VAL A 1 156 ? -8.004 7.190 19.100 1.00 85.06 156 VAL A C 1
ATOM 1223 O O . VAL A 1 156 ? -7.134 7.530 19.909 1.00 85.06 156 VAL A O 1
ATOM 1226 N N . LEU A 1 157 ? -9.307 7.346 19.354 1.00 83.88 157 LEU A N 1
ATOM 1227 C CA . LEU A 1 157 ? -9.811 7.908 20.612 1.00 83.88 157 LEU A CA 1
ATOM 1228 C C . LEU A 1 157 ? -9.420 7.043 21.816 1.00 83.88 157 LEU A C 1
ATOM 1230 O O . LEU A 1 157 ? -8.943 7.572 22.822 1.00 83.88 157 LEU A O 1
ATOM 1234 N N . ALA A 1 158 ? -9.560 5.719 21.705 1.00 78.81 158 ALA A N 1
ATOM 1235 C CA . ALA A 1 158 ? -9.192 4.787 22.766 1.00 78.81 158 ALA A CA 1
ATOM 1236 C C . ALA A 1 158 ? -7.690 4.853 23.097 1.00 78.81 158 ALA A C 1
ATOM 1238 O O . ALA A 1 158 ? -7.322 4.965 24.270 1.00 78.81 158 ALA A O 1
ATOM 1239 N N . ARG A 1 159 ? -6.816 4.859 22.081 1.00 76.31 159 ARG A N 1
ATOM 1240 C CA . ARG A 1 159 ? -5.360 4.984 22.268 1.00 76.31 159 ARG A CA 1
ATOM 1241 C C . ARG A 1 159 ? -4.972 6.330 22.866 1.00 76.31 159 ARG A C 1
ATOM 1243 O O . ARG A 1 159 ? -4.124 6.385 23.751 1.00 76.31 159 ARG A O 1
ATOM 1250 N N . THR A 1 160 ? -5.623 7.408 22.434 1.00 76.00 160 THR A N 1
ATOM 1251 C CA . THR A 1 160 ? -5.385 8.754 22.977 1.00 76.00 160 THR A CA 1
ATOM 1252 C C . THR A 1 160 ? -5.769 8.830 24.459 1.00 76.00 160 THR A C 1
ATOM 1254 O O . THR A 1 160 ? -5.007 9.358 25.268 1.00 76.00 160 THR A O 1
ATOM 1257 N N . ALA A 1 161 ? -6.898 8.232 24.854 1.00 69.75 161 ALA A N 1
ATOM 1258 C CA . ALA A 1 161 ? -7.306 8.154 26.257 1.00 69.75 161 ALA A CA 1
ATOM 1259 C C . ALA A 1 161 ? -6.326 7.323 27.110 1.00 69.75 161 ALA A C 1
ATOM 1261 O O . ALA A 1 161 ? -5.989 7.720 28.225 1.00 69.75 161 ALA A O 1
ATOM 1262 N N . GLN A 1 162 ? -5.815 6.207 26.578 1.00 67.81 162 GLN A N 1
ATOM 1263 C CA . GLN A 1 162 ? -4.804 5.384 27.255 1.00 67.81 162 GLN A CA 1
ATOM 1264 C C . GLN A 1 162 ? -3.477 6.125 27.451 1.00 67.81 162 GLN A C 1
ATOM 1266 O O . GLN A 1 162 ? -2.866 5.999 28.514 1.00 67.81 162 GLN A O 1
ATOM 1271 N N . LEU A 1 163 ? -3.052 6.935 26.475 1.00 65.62 163 LEU A N 1
ATOM 1272 C CA . LEU A 1 163 ? -1.880 7.803 26.621 1.00 65.62 163 LEU A CA 1
ATOM 1273 C C . LEU A 1 163 ? -2.064 8.824 27.748 1.00 65.62 163 LEU A C 1
ATOM 1275 O O . LEU A 1 163 ? -1.142 9.021 28.539 1.00 65.62 163 LEU A O 1
ATOM 1279 N N . GLY A 1 164 ? -3.257 9.416 27.859 1.00 60.25 164 GLY A N 1
ATOM 1280 C CA . GLY A 1 164 ? -3.587 10.367 28.923 1.00 60.25 164 GLY A CA 1
ATOM 1281 C C . GLY A 1 164 ? -3.639 9.755 30.329 1.00 60.25 164 GLY A C 1
ATOM 1282 O O . GLY A 1 164 ? -3.398 10.465 31.300 1.00 60.25 164 GLY A O 1
ATOM 1283 N N . GLN A 1 165 ? -3.925 8.453 30.453 1.00 60.38 165 GLN A N 1
ATOM 1284 C CA . GLN A 1 165 ? -4.083 7.771 31.749 1.00 60.38 165 GLN A CA 1
ATOM 1285 C C . GLN A 1 165 ? -2.864 6.941 32.188 1.00 60.38 165 GLN A C 1
ATOM 1287 O O . GLN A 1 165 ? -2.668 6.749 33.385 1.00 60.38 165 GLN A O 1
ATOM 1292 N N . GLY A 1 166 ? -2.053 6.430 31.254 1.00 54.75 166 GLY A N 1
ATOM 1293 C CA . GLY A 1 166 ? -0.975 5.472 31.549 1.00 54.75 166 GLY A CA 1
ATOM 1294 C C . GLY A 1 166 ? 0.369 5.750 30.870 1.00 54.75 166 GLY A C 1
ATOM 1295 O O . GLY A 1 166 ? 1.282 4.928 30.981 1.00 54.75 166 GLY A O 1
ATOM 1296 N N . GLY A 1 167 ? 0.503 6.874 30.156 1.00 58.41 167 GLY A N 1
ATOM 1297 C CA . GLY A 1 167 ? 1.687 7.192 29.357 1.00 58.41 167 GLY A CA 1
ATOM 1298 C C . GLY A 1 167 ? 1.906 6.227 28.180 1.00 58.41 167 GLY A C 1
ATOM 1299 O O . GLY A 1 167 ? 1.129 5.307 27.924 1.00 58.41 167 GLY A O 1
ATOM 1300 N N . TRP A 1 168 ? 3.003 6.414 27.445 1.00 54.31 168 TRP A N 1
ATOM 1301 C CA . TRP A 1 168 ? 3.301 5.675 26.206 1.00 54.31 168 TRP A CA 1
ATOM 1302 C C . TRP A 1 168 ? 3.445 4.154 26.368 1.00 54.31 168 TRP A C 1
ATOM 1304 O O . TRP A 1 168 ? 3.196 3.406 25.424 1.00 54.31 168 TRP A O 1
ATOM 1314 N N . ALA A 1 169 ? 3.749 3.669 27.576 1.00 56.62 169 ALA A N 1
ATOM 1315 C CA . ALA A 1 169 ? 3.815 2.238 27.879 1.00 56.62 169 ALA A CA 1
ATOM 1316 C C . ALA A 1 169 ? 2.445 1.526 27.815 1.00 56.62 169 ALA A C 1
ATOM 1318 O O . ALA A 1 169 ? 2.395 0.299 27.701 1.00 56.62 169 ALA A O 1
ATOM 1319 N N . ALA A 1 170 ? 1.331 2.264 27.890 1.00 55.91 170 ALA A N 1
ATOM 1320 C CA . ALA A 1 170 ? -0.016 1.698 27.835 1.00 55.91 170 ALA A CA 1
ATOM 1321 C C . ALA A 1 170 ? -0.520 1.457 26.398 1.00 55.91 170 ALA A C 1
ATOM 1323 O O . ALA A 1 170 ? -1.266 0.506 26.176 1.00 55.91 170 ALA A O 1
ATOM 1324 N N . ALA A 1 171 ? -0.065 2.247 25.418 1.00 54.62 171 ALA A N 1
ATOM 1325 C CA . ALA A 1 171 ? -0.573 2.219 24.039 1.00 54.62 171 ALA A CA 1
ATOM 1326 C C . ALA A 1 171 ? -0.118 0.999 23.204 1.00 54.62 171 ALA A C 1
ATOM 1328 O O . ALA A 1 171 ? -0.688 0.724 22.151 1.00 54.62 171 ALA A O 1
ATOM 1329 N N . GLY A 1 172 ? 0.899 0.251 23.655 1.00 46.00 172 GLY A N 1
ATOM 1330 C CA . GLY A 1 172 ? 1.469 -0.893 22.925 1.00 46.00 172 GLY A CA 1
ATOM 1331 C C . GLY A 1 172 ? 0.807 -2.255 23.180 1.00 46.00 172 GLY A C 1
ATOM 1332 O O . GLY A 1 172 ? 1.304 -3.261 22.682 1.00 46.00 172 GLY A O 1
ATOM 1333 N N . ARG A 1 173 ? -0.266 -2.331 23.985 1.00 43.12 173 ARG A N 1
ATOM 1334 C CA . ARG A 1 173 ? -0.806 -3.606 24.510 1.00 43.12 173 ARG A CA 1
ATOM 1335 C C . ARG A 1 173 ? -2.091 -4.135 23.855 1.00 43.12 173 ARG A C 1
ATOM 1337 O O . ARG A 1 173 ? -2.737 -5.000 24.439 1.00 43.12 173 ARG A O 1
ATOM 1344 N N . VAL A 1 174 ? -2.436 -3.715 22.635 1.00 36.25 174 VAL A N 1
ATOM 1345 C CA . VAL A 1 174 ? -3.494 -4.382 21.847 1.00 36.25 174 VAL A CA 1
ATOM 1346 C C . VAL A 1 174 ? -3.016 -4.653 20.419 1.00 36.25 174 VAL A C 1
ATOM 1348 O O . VAL A 1 174 ? -2.521 -3.768 19.727 1.00 36.25 174 VAL A O 1
ATOM 1351 N N . ALA A 1 175 ? -3.132 -5.916 20.006 1.00 39.12 175 ALA A N 1
ATOM 1352 C CA . ALA A 1 175 ? -2.751 -6.426 18.697 1.00 39.12 175 ALA A CA 1
ATOM 1353 C C . ALA A 1 175 ? -3.717 -5.978 17.580 1.00 39.12 175 ALA A C 1
ATOM 1355 O O . ALA A 1 175 ? -4.921 -5.860 17.795 1.00 39.12 175 ALA A O 1
ATOM 1356 N N . THR A 1 176 ? -3.160 -5.844 16.366 1.00 40.34 176 THR A N 1
ATOM 1357 C CA . THR A 1 176 ? -3.834 -5.762 15.048 1.00 40.34 176 THR A CA 1
ATOM 1358 C C . THR A 1 176 ? -4.776 -4.572 14.816 1.00 40.34 176 THR A C 1
ATOM 1360 O O . THR A 1 176 ? -5.991 -4.712 14.780 1.00 40.34 176 THR A O 1
ATOM 1363 N N . GLY A 1 177 ? -4.200 -3.398 14.551 1.00 37.31 177 GLY A N 1
ATOM 1364 C CA . GLY A 1 177 ? -4.897 -2.275 13.916 1.00 37.31 177 GLY A CA 1
ATOM 1365 C C . GLY A 1 177 ? -3.883 -1.303 13.315 1.00 37.31 177 GLY A C 1
ATOM 1366 O O . GLY A 1 177 ? -2.950 -0.912 14.019 1.00 37.31 177 GLY A O 1
ATOM 1367 N N . ASN A 1 178 ? -4.041 -0.955 12.030 1.00 41.41 178 ASN A N 1
ATOM 1368 C CA . ASN A 1 178 ? -3.131 -0.150 11.188 1.00 41.41 178 ASN A CA 1
ATOM 1369 C C . ASN A 1 178 ? -3.001 1.331 11.601 1.00 41.41 178 ASN A C 1
ATOM 1371 O O . ASN A 1 178 ? -2.961 2.217 10.750 1.00 41.41 178 ASN A O 1
ATOM 1375 N N . ALA A 1 179 ? -2.951 1.637 12.893 1.00 37.00 179 ALA A N 1
ATOM 1376 C CA . ALA A 1 179 ? -2.644 2.985 13.342 1.00 37.00 179 ALA A CA 1
ATOM 1377 C C . ALA A 1 179 ? -1.128 3.212 13.247 1.00 37.00 179 ALA A C 1
ATOM 1379 O O . ALA A 1 179 ? -0.344 2.526 13.906 1.00 37.00 179 ALA A O 1
ATOM 1380 N N . VAL A 1 180 ? -0.720 4.179 12.425 1.00 42.81 180 VAL A N 1
ATOM 1381 C CA . VAL A 1 180 ? 0.669 4.644 12.349 1.00 42.81 180 VAL A CA 1
ATOM 1382 C C . VAL A 1 180 ? 0.865 5.691 13.444 1.00 42.81 180 VAL A C 1
ATOM 1384 O O . VAL A 1 180 ? 0.191 6.721 13.447 1.00 42.81 180 VAL A O 1
ATOM 1387 N N . ALA A 1 181 ? 1.761 5.416 14.392 1.00 36.41 181 ALA A N 1
ATOM 1388 C CA . ALA A 1 181 ? 2.248 6.427 15.322 1.00 36.41 181 ALA A CA 1
ATOM 1389 C C . ALA A 1 181 ? 3.255 7.314 14.578 1.00 36.41 181 ALA A C 1
ATOM 1391 O O . ALA A 1 181 ? 4.192 6.794 13.968 1.00 36.41 181 ALA A O 1
ATOM 1392 N N . ARG A 1 182 ? 3.029 8.628 14.586 1.00 48.88 182 ARG A N 1
ATOM 1393 C CA . ARG A 1 182 ? 4.000 9.616 14.104 1.00 48.88 182 ARG A CA 1
ATOM 1394 C C . ARG A 1 182 ? 4.921 10.039 15.225 1.00 48.88 182 ARG A C 1
ATOM 1396 O O . ARG A 1 182 ? 4.354 10.280 16.300 1.00 48.88 182 ARG A O 1
#

Sequence (182 aa):
MGWWQVNADTLAGSRFIVSPLAETFANLKLLHAGTGSHPGERAWLADHLPAYRGELARDPLTTLLVRSGLGKEWIADFLTPTPREGAAFADEVARVRTADPAAARAHLTVSLRGPLPAALHRDDLPARAADLLTYVWEETVRPYWERRRRVLEADVLARTAQLGQGGWAAAGRVATGNAVAR